Protein AF-A0AA44Z5R0-F1 (afdb_monomer)

Mean predicted aligned error: 3.13 Å

Nearest PDB structures (foldseek):
  3r44-assembly1_A  TM=9.182E-01  e=1.238E-08  Mycobacterium tuberculosis
  6h1b-assembly5_E  TM=9.314E-01  e=6.602E-07  Marinactinospora thermotolerans
  3rg2-assembly5_J  TM=7.960E-01  e=2.655E-06  Escherichia coli
  3rg2-assembly4_F  TM=7.993E-01  e=3.239E-06  Escherichia coli
  4iz6-assembly1_B  TM=7.792E-01  e=3.952E-06  Escherichia coli

Secondary structure (DSSP, 8-state):
-GGGSTTEEEEEEEEEEETTTEEEEEEEEEESSS---HHHHHHHHHHHS-GGGS-SEEEE-SS--B-TTS-B-HHHHHHHHH--

Foldseek 3Di:
DLCPDPQFPDKDWDWAQDPPLRTAIEMETETPDPDDDFVRSQVVCVVPDDPRNRHPYYHYDNDFDADPVRHGDVVVVRVVRVVD

Organism: Cronobacter sakazakii (NCBI:txid28141)

Radius of gyration: 12.87 Å; Cα contacts (8 Å, |Δi|>4): 119; chains: 1; bounding box: 31×28×30 Å

Sequence (84 aa):
VLYTHESVAEVVVIGVPDENLGEAVRAYVVLKQTNVTEEELTHYCTLHLAKYKVPKSIEFLTELPKNTTGKLLRRALREKALQV

InterPro domains:
  IPR025110 AMP-binding enzyme, C-terminal domain [PF13193] (1-71)
  IPR045851 AMP-binding enzyme domain superfamily [G3DSA:3.30.300.30] (1-83)

pLDDT: mean 93.88, std 6.09, range [55.5, 98.12]

Structure (mmCIF, N/CA/C/O backbone):
data_AF-A0AA44Z5R0-F1
#
_entry.id   AF-A0AA44Z5R0-F1
#
loop_
_atom_site.group_PDB
_atom_site.id
_atom_site.type_symbol
_atom_site.label_atom_id
_atom_site.label_alt_id
_atom_site.label_comp_id
_atom_site.label_asym_id
_atom_site.label_entity_id
_atom_site.label_seq_id
_atom_site.pdbx_PDB_ins_code
_atom_site.Cartn_x
_atom_site.Cartn_y
_atom_site.Cartn_z
_atom_site.occupancy
_atom_site.B_iso_or_equiv
_atom_site.auth_seq_id
_atom_site.auth_comp_id
_atom_site.auth_asym_id
_atom_site.auth_atom_id
_atom_site.pdbx_PDB_model_num
ATOM 1 N N . VAL A 1 1 ? -6.722 -8.272 0.965 1.00 95.38 1 VAL A N 1
ATOM 2 C CA . VAL A 1 1 ? -7.020 -8.186 2.412 1.00 95.38 1 VAL A CA 1
ATOM 3 C C . VAL A 1 1 ? -7.139 -6.736 2.862 1.00 95.38 1 VAL A C 1
ATOM 5 O O . VAL A 1 1 ? -8.188 -6.395 3.356 1.00 95.38 1 VAL A O 1
ATOM 8 N N . LEU A 1 2 ? -6.183 -5.830 2.614 1.00 96.56 2 LEU A N 1
ATOM 9 C CA . LEU A 1 2 ? -6.307 -4.435 3.093 1.00 96.56 2 LEU A CA 1
ATOM 10 C C . LEU A 1 2 ? -7.611 -3.722 2.694 1.00 96.56 2 LEU A C 1
ATOM 12 O O . LEU A 1 2 ? -8.221 -3.078 3.532 1.00 96.56 2 LEU A O 1
ATOM 16 N N . TYR A 1 3 ? -8.081 -3.887 1.453 1.00 96.56 3 TYR A N 1
ATOM 17 C CA . TYR A 1 3 ? -9.330 -3.260 0.992 1.00 96.56 3 TYR A CA 1
ATOM 18 C C . TYR A 1 3 ? -10.581 -3.708 1.772 1.00 96.56 3 TYR A C 1
ATOM 20 O O . TYR A 1 3 ? -11.587 -3.011 1.766 1.00 96.56 3 TYR A O 1
ATOM 28 N N . THR A 1 4 ? -10.539 -4.869 2.436 1.00 95.88 4 THR A N 1
ATOM 29 C CA . THR A 1 4 ? -11.659 -5.368 3.247 1.00 95.88 4 THR A CA 1
ATOM 30 C C . THR A 1 4 ? -11.627 -4.856 4.686 1.00 95.88 4 THR A C 1
ATOM 32 O O . THR A 1 4 ? -12.575 -5.103 5.423 1.00 95.88 4 THR A O 1
ATOM 35 N N . HIS A 1 5 ? -10.568 -4.154 5.099 1.00 95.50 5 HIS A N 1
ATOM 36 C CA . HIS A 1 5 ? -10.507 -3.515 6.409 1.00 95.50 5 HIS A CA 1
ATOM 37 C C . HIS A 1 5 ? -11.453 -2.307 6.450 1.00 95.50 5 HIS A C 1
ATOM 39 O O . HIS A 1 5 ? -11.476 -1.496 5.523 1.00 95.50 5 HIS A O 1
ATOM 45 N N . GLU A 1 6 ? -12.216 -2.150 7.530 1.00 94.88 6 GLU A N 1
ATOM 46 C CA . GLU A 1 6 ? -13.288 -1.150 7.605 1.00 94.88 6 GLU A CA 1
ATOM 47 C C . GLU A 1 6 ? -12.790 0.291 7.432 1.00 94.88 6 GLU A C 1
ATOM 49 O O . GLU A 1 6 ? -13.421 1.072 6.717 1.00 94.88 6 GLU A O 1
ATOM 54 N N . SER A 1 7 ? -11.620 0.605 7.993 1.00 95.62 7 SER A N 1
ATOM 55 C CA . SER A 1 7 ? -10.987 1.926 7.918 1.00 95.62 7 SER A CA 1
ATOM 56 C C . SER A 1 7 ? -10.403 2.274 6.544 1.00 95.62 7 SER A C 1
ATOM 58 O O . SER A 1 7 ? -10.091 3.438 6.308 1.00 95.62 7 SER A O 1
ATOM 60 N N . VAL A 1 8 ? -10.248 1.311 5.626 1.00 96.69 8 VAL A N 1
ATOM 61 C CA . VAL A 1 8 ? -9.601 1.526 4.320 1.00 96.69 8 VAL A CA 1
ATOM 62 C C . VAL A 1 8 ? -10.640 1.945 3.278 1.00 96.69 8 VAL A C 1
ATOM 64 O O . VAL A 1 8 ? -11.610 1.232 3.025 1.00 96.69 8 VAL A O 1
ATOM 67 N N . ALA A 1 9 ? -10.443 3.115 2.670 1.00 96.75 9 ALA A N 1
ATOM 68 C CA . ALA A 1 9 ? -11.269 3.632 1.578 1.00 96.75 9 ALA A CA 1
ATOM 69 C C . ALA A 1 9 ? -10.741 3.165 0.218 1.00 96.75 9 ALA A C 1
ATOM 71 O O . ALA A 1 9 ? -11.479 2.602 -0.589 1.00 96.75 9 ALA A O 1
ATOM 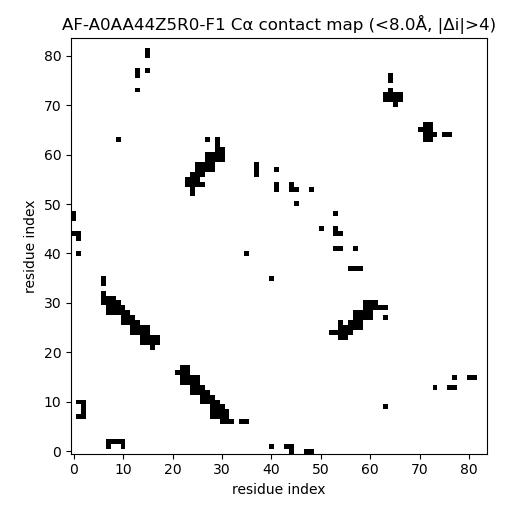72 N N . GLU A 1 10 ? -9.445 3.364 -0.017 1.00 96.88 10 GLU A N 1
ATOM 73 C CA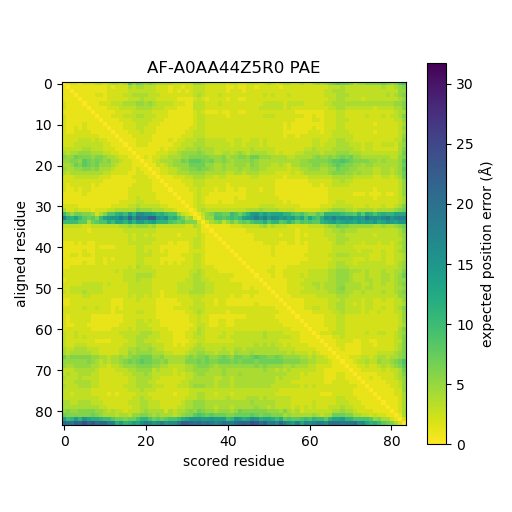 . GLU A 1 10 ? -8.748 2.909 -1.214 1.00 96.88 10 GLU A CA 1
ATOM 74 C C . GLU A 1 10 ? -7.383 2.341 -0.831 1.00 96.88 10 GLU A C 1
ATOM 76 O O . GLU A 1 10 ? -6.763 2.765 0.145 1.00 96.88 10 GLU A O 1
ATOM 81 N N . VAL A 1 11 ? -6.894 1.380 -1.611 1.00 97.56 11 VAL A N 1
ATOM 82 C CA . VAL A 1 11 ? -5.554 0.830 -1.416 1.00 97.56 11 VAL A CA 1
ATOM 83 C C . VAL A 1 11 ? -4.935 0.419 -2.737 1.00 97.56 11 VAL A C 1
ATOM 85 O O . VAL A 1 11 ? -5.589 -0.164 -3.605 1.00 97.56 11 VAL A O 1
ATOM 88 N N . VAL A 1 12 ? -3.642 0.690 -2.871 1.00 97.69 12 VAL A N 1
ATOM 89 C CA . VAL A 1 12 ? -2.810 0.211 -3.971 1.00 97.69 12 VAL A CA 1
ATOM 90 C C . VAL A 1 12 ? -1.555 -0.400 -3.398 1.00 97.69 12 VAL A C 1
ATOM 92 O O . VAL A 1 12 ? -0.974 0.123 -2.457 1.00 97.69 12 VAL A O 1
ATOM 95 N N . VAL A 1 13 ? -1.119 -1.497 -3.998 1.00 97.06 13 VAL A N 1
ATOM 96 C CA . VAL A 1 13 ? 0.105 -2.182 -3.606 1.00 97.06 13 VAL A CA 1
ATOM 97 C C . VAL A 1 13 ? 1.041 -2.227 -4.804 1.00 97.06 13 VAL A C 1
ATOM 99 O O . VAL A 1 13 ? 0.601 -2.505 -5.924 1.00 97.06 13 VAL A O 1
ATOM 102 N N . ILE A 1 14 ? 2.317 -1.936 -4.576 1.00 95.81 14 ILE A N 1
ATOM 103 C CA . ILE A 1 14 ? 3.372 -2.022 -5.586 1.00 95.81 14 ILE A CA 1
ATOM 104 C C . ILE A 1 14 ? 4.584 -2.774 -5.031 1.00 95.81 14 ILE A C 1
ATOM 106 O O . ILE A 1 14 ? 4.820 -2.782 -3.825 1.00 95.81 14 ILE A O 1
ATOM 110 N N . GLY A 1 15 ? 5.345 -3.398 -5.929 1.00 95.00 15 GLY A N 1
ATOM 111 C CA . GLY A 1 15 ? 6.685 -3.896 -5.630 1.00 95.00 15 GLY A CA 1
ATOM 112 C C . GLY A 1 15 ? 7.697 -2.755 -5.710 1.00 95.00 15 GLY A C 1
ATOM 113 O O . GLY A 1 15 ? 7.692 -1.998 -6.689 1.00 95.00 15 GLY A O 1
ATOM 114 N N . VAL A 1 16 ? 8.536 -2.629 -4.688 1.00 93.38 16 VAL A N 1
ATOM 115 C CA . VAL A 1 16 ? 9.642 -1.665 -4.613 1.00 93.38 16 VAL A CA 1
ATOM 116 C C . VAL A 1 16 ? 10.956 -2.423 -4.433 1.00 93.38 16 VAL A C 1
ATOM 118 O O . VAL A 1 16 ? 10.930 -3.469 -3.785 1.00 93.38 16 VAL A O 1
ATOM 121 N N . PRO A 1 17 ? 12.084 -1.950 -4.993 1.00 93.06 17 PRO A N 1
ATOM 122 C CA . PRO A 1 17 ? 13.371 -2.611 -4.804 1.00 93.06 17 PRO A CA 1
ATOM 123 C C . PRO A 1 17 ? 13.686 -2.810 -3.320 1.00 93.06 17 PRO A C 1
ATOM 125 O O . PRO A 1 17 ? 13.492 -1.902 -2.515 1.00 93.06 17 PRO A O 1
ATOM 128 N N . ASP A 1 18 ? 14.154 -4.002 -2.966 1.00 92.06 18 ASP A N 1
ATOM 129 C CA . ASP A 1 18 ? 14.531 -4.355 -1.600 1.00 92.06 18 ASP A CA 1
ATOM 130 C C . ASP A 1 18 ? 15.788 -5.217 -1.621 1.00 92.06 18 ASP A C 1
ATOM 132 O O . ASP A 1 18 ? 15.850 -6.210 -2.344 1.00 92.06 18 ASP A O 1
ATOM 136 N N . GLU A 1 19 ? 16.778 -4.870 -0.804 1.00 90.69 19 GLU A N 1
ATOM 137 C CA . GLU A 1 19 ? 18.081 -5.545 -0.806 1.00 90.69 19 GLU A CA 1
ATOM 138 C C . GLU A 1 19 ? 17.999 -7.030 -0.422 1.00 90.69 19 GLU A C 1
ATOM 140 O O . GLU A 1 19 ? 18.821 -7.830 -0.861 1.00 90.69 19 GLU A O 1
ATOM 145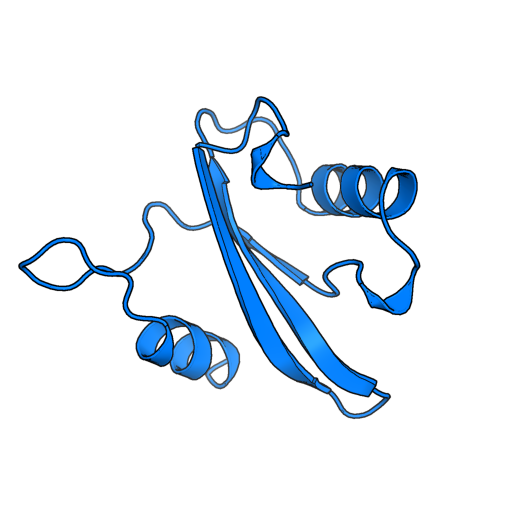 N N . ASN A 1 20 ? 17.000 -7.415 0.378 1.00 88.94 20 ASN A N 1
ATOM 146 C CA . ASN A 1 20 ? 16.884 -8.773 0.909 1.00 88.94 20 ASN A CA 1
ATOM 147 C C . ASN A 1 20 ? 15.934 -9.650 0.089 1.00 88.94 20 ASN A C 1
ATOM 149 O O . ASN A 1 20 ? 16.115 -10.864 0.019 1.00 88.94 20 ASN A O 1
ATOM 153 N N . LEU A 1 21 ? 14.888 -9.053 -0.486 1.00 87.44 21 LEU A N 1
ATOM 154 C CA . LEU A 1 21 ? 13.821 -9.770 -1.192 1.00 87.44 21 LEU A CA 1
ATOM 155 C C . LEU A 1 21 ? 13.865 -9.587 -2.715 1.00 87.44 21 LEU A C 1
ATOM 157 O O . LEU A 1 21 ? 13.075 -10.208 -3.425 1.00 87.44 21 LEU A O 1
ATOM 161 N N . GLY A 1 22 ? 14.743 -8.721 -3.226 1.00 91.94 22 GLY A N 1
ATOM 162 C CA . GLY A 1 22 ? 14.709 -8.225 -4.604 1.00 91.94 22 GLY A CA 1
ATOM 163 C C . GLY A 1 22 ? 13.592 -7.197 -4.792 1.00 91.94 22 GLY A C 1
ATOM 164 O O . GLY A 1 22 ? 13.856 -6.052 -5.154 1.00 91.94 22 GLY A O 1
ATOM 165 N N . GLU A 1 23 ? 12.356 -7.579 -4.463 1.00 92.75 23 GLU A N 1
ATOM 166 C CA . GLU A 1 23 ? 11.215 -6.671 -4.357 1.00 92.75 23 GLU A CA 1
ATOM 167 C C . GLU A 1 23 ? 10.478 -6.855 -3.023 1.00 92.75 23 GLU A C 1
ATOM 169 O O . GLU A 1 23 ? 10.100 -7.965 -2.642 1.00 92.75 23 GLU A O 1
ATOM 174 N N . ALA A 1 24 ? 10.220 -5.751 -2.325 1.00 94.31 24 ALA A N 1
ATOM 175 C CA . ALA A 1 24 ? 9.322 -5.701 -1.183 1.00 94.31 24 ALA A CA 1
ATOM 176 C C . ALA A 1 24 ? 7.958 -5.131 -1.570 1.00 94.31 24 ALA A C 1
ATOM 178 O O . ALA A 1 24 ? 7.813 -4.317 -2.481 1.00 94.31 24 ALA A O 1
ATOM 179 N N . VAL A 1 25 ? 6.939 -5.547 -0.826 1.00 96.56 25 VAL A N 1
ATOM 180 C CA . VAL A 1 25 ? 5.572 -5.060 -0.979 1.00 96.56 25 VAL A CA 1
ATOM 181 C C . VAL A 1 25 ? 5.433 -3.725 -0.242 1.00 96.56 25 VAL A C 1
ATOM 183 O O . VAL A 1 25 ? 5.617 -3.679 0.971 1.00 96.56 25 VAL A O 1
ATOM 186 N N . ARG A 1 26 ? 5.062 -2.654 -0.949 1.00 96.69 26 ARG A N 1
ATOM 187 C CA . ARG A 1 26 ? 4.674 -1.361 -0.361 1.00 96.69 26 ARG A CA 1
ATOM 188 C C . ARG A 1 26 ? 3.205 -1.084 -0.644 1.00 96.69 26 ARG A C 1
ATOM 190 O O . ARG A 1 26 ? 2.760 -1.238 -1.784 1.00 96.69 26 ARG A O 1
ATOM 197 N N . ALA A 1 27 ? 2.458 -0.672 0.374 1.00 98.12 27 ALA A N 1
ATOM 198 C CA . ALA A 1 27 ? 1.057 -0.294 0.239 1.00 98.12 27 ALA A CA 1
ATOM 199 C C . ALA A 1 27 ? 0.870 1.223 0.378 1.00 98.12 27 ALA A C 1
ATOM 201 O O . ALA A 1 27 ? 1.468 1.855 1.239 1.00 98.12 27 ALA A O 1
ATOM 202 N N . TYR A 1 28 ? 0.003 1.788 -0.454 1.00 98.00 28 TYR A N 1
ATOM 203 C CA . TYR A 1 28 ? -0.519 3.144 -0.337 1.00 98.00 28 TYR A CA 1
ATOM 204 C C . TYR A 1 28 ? -1.984 3.055 0.042 1.00 98.00 28 TYR A C 1
ATOM 206 O O . TYR A 1 28 ? -2.759 2.414 -0.674 1.00 98.00 28 TYR A O 1
ATOM 214 N N . VAL A 1 29 ? -2.355 3.671 1.157 1.00 97.94 29 VAL A N 1
ATOM 215 C CA . VAL A 1 29 ? -3.685 3.534 1.752 1.00 97.94 29 VAL A CA 1
ATOM 216 C C . VAL A 1 29 ? -4.329 4.905 1.898 1.00 97.94 29 VAL A C 1
ATOM 218 O O . VAL A 1 29 ? -3.725 5.832 2.425 1.00 97.94 29 VAL A O 1
ATOM 221 N N . VAL A 1 30 ? -5.579 5.017 1.460 1.00 97.38 30 VAL A N 1
ATOM 222 C CA . VAL A 1 30 ? -6.458 6.144 1.784 1.00 97.38 30 VAL A CA 1
ATOM 223 C C . VAL A 1 30 ? -7.445 5.653 2.830 1.00 97.38 30 VAL A C 1
ATOM 225 O O . VAL A 1 30 ? -8.089 4.618 2.639 1.00 97.38 30 VAL A O 1
ATOM 228 N N . LEU A 1 31 ? -7.555 6.374 3.941 1.00 97.00 31 LEU A N 1
ATOM 229 C CA . LEU A 1 31 ? -8.450 6.022 5.039 1.00 97.00 31 LEU A CA 1
ATOM 230 C C . LEU A 1 31 ? -9.821 6.674 4.874 1.00 97.00 31 LEU A C 1
ATOM 232 O O . LEU A 1 31 ? -9.932 7.785 4.363 1.00 97.00 31 LEU A O 1
ATOM 236 N N . LYS A 1 32 ? -10.871 6.002 5.354 1.00 93.88 32 LYS A N 1
ATOM 237 C CA . LYS A 1 32 ? -12.209 6.604 5.484 1.00 93.88 32 LYS A CA 1
ATOM 238 C C . LYS A 1 32 ? -12.247 7.630 6.616 1.00 93.88 32 LYS A C 1
ATOM 240 O O . LYS A 1 32 ? -12.912 8.652 6.496 1.00 93.88 32 LYS A O 1
ATOM 245 N N . GLN A 1 33 ? -11.560 7.324 7.719 1.00 84.06 33 GLN A N 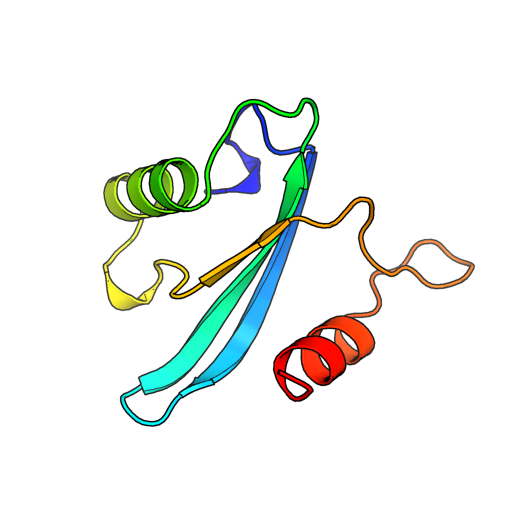1
ATOM 246 C CA . GLN A 1 33 ? -11.438 8.144 8.925 1.00 84.06 33 GLN A CA 1
ATOM 247 C C . GLN A 1 33 ? -10.056 7.908 9.555 1.00 84.06 33 GLN A C 1
ATOM 249 O O . GLN A 1 33 ? -9.498 6.815 9.449 1.00 84.06 33 GLN A O 1
ATOM 254 N N . THR A 1 34 ? -9.490 8.926 10.202 1.00 74.75 34 THR A N 1
ATOM 255 C CA . THR A 1 34 ? -8.150 8.893 10.810 1.00 74.75 34 THR A CA 1
ATOM 256 C C . THR A 1 34 ? -8.168 8.162 12.145 1.00 74.75 34 THR A C 1
ATOM 258 O O . THR A 1 34 ? -8.251 8.826 13.165 1.00 74.75 34 THR A O 1
ATOM 261 N N . ASN A 1 35 ? -8.135 6.828 12.146 1.00 82.31 35 ASN A N 1
ATOM 262 C CA . ASN A 1 35 ? -8.111 6.023 13.379 1.00 82.31 35 ASN A CA 1
ATOM 263 C C . ASN A 1 35 ? -7.461 4.635 13.185 1.00 82.31 35 ASN A C 1
ATOM 265 O O . ASN A 1 35 ? -7.850 3.684 13.852 1.00 82.31 35 ASN A O 1
ATOM 269 N N . VAL A 1 36 ? -6.522 4.474 12.248 1.00 93.62 36 VAL A N 1
ATOM 270 C CA . VAL A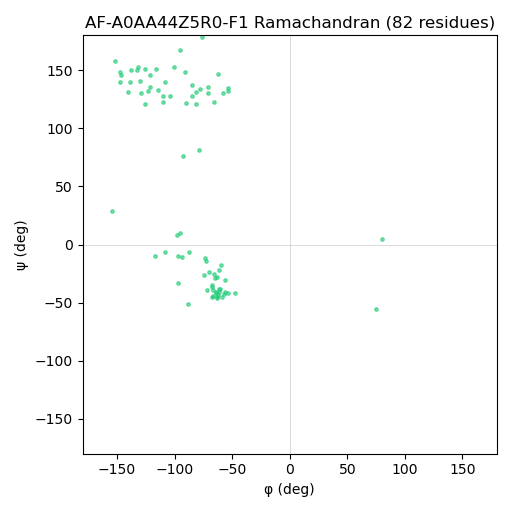 1 36 ? -5.774 3.210 12.123 1.00 93.62 36 VAL A CA 1
ATOM 271 C C . VAL A 1 36 ? -4.304 3.488 11.843 1.00 93.62 36 VAL A C 1
ATOM 273 O O . VAL A 1 36 ? -3.991 4.404 11.076 1.00 93.62 36 VAL A O 1
ATOM 276 N N . THR A 1 37 ? -3.414 2.721 12.466 1.00 95.81 37 THR A N 1
ATOM 277 C CA . THR A 1 37 ? -1.965 2.865 12.283 1.00 95.81 37 THR A CA 1
ATOM 278 C C . THR A 1 37 ? -1.412 1.909 11.226 1.00 95.81 37 THR A C 1
ATOM 280 O O . THR A 1 37 ? -2.077 0.974 10.765 1.00 95.81 37 THR A O 1
ATOM 283 N N . GLU A 1 38 ? -0.168 2.148 10.810 1.00 96.56 38 GLU A N 1
ATOM 284 C CA . GLU A 1 38 ? 0.558 1.240 9.921 1.00 96.56 38 GLU A CA 1
ATOM 285 C C . GLU A 1 38 ? 0.745 -0.142 10.567 1.00 96.56 38 GLU A C 1
ATOM 287 O O . GLU A 1 38 ? 0.559 -1.163 9.900 1.00 96.56 38 GLU A O 1
ATOM 292 N N . GLU A 1 39 ? 1.054 -0.196 11.864 1.00 96.75 39 GLU A N 1
ATOM 293 C CA . GLU A 1 39 ? 1.259 -1.443 12.602 1.00 96.75 39 GLU A CA 1
ATOM 294 C C . GLU A 1 39 ? -0.022 -2.274 12.667 1.00 96.75 39 GLU A C 1
ATOM 296 O O . GLU A 1 39 ? 0.023 -3.486 12.458 1.00 96.75 39 GLU A O 1
ATOM 301 N N . GLU A 1 40 ? -1.168 -1.632 12.900 1.00 96.75 40 GLU A N 1
ATOM 302 C CA . GLU A 1 40 ? -2.475 -2.291 12.939 1.00 96.75 40 GLU A CA 1
ATOM 303 C C . GLU A 1 40 ? -2.837 -2.897 11.580 1.00 96.75 40 GLU A C 1
ATOM 305 O O . GLU A 1 40 ? -3.214 -4.069 11.498 1.00 96.75 40 GLU A O 1
ATOM 310 N N . LEU A 1 41 ? -2.656 -2.146 10.487 1.00 96.88 41 LEU A N 1
ATOM 311 C CA . LEU A 1 41 ? -2.907 -2.658 9.136 1.00 96.88 41 LEU A CA 1
ATOM 312 C C . LEU A 1 41 ? -1.910 -3.748 8.727 1.00 96.88 41 LEU A C 1
ATOM 314 O O . LEU A 1 41 ? -2.277 -4.702 8.030 1.00 96.88 41 LEU A O 1
ATOM 318 N N . THR A 1 42 ? -0.659 -3.641 9.171 1.00 97.56 42 THR A N 1
ATOM 319 C CA . THR A 1 42 ? 0.366 -4.664 8.946 1.00 97.56 42 THR A CA 1
ATOM 320 C C . THR A 1 42 ? 0.024 -5.938 9.709 1.00 97.56 42 THR A C 1
ATOM 322 O O . THR A 1 42 ? 0.046 -7.022 9.126 1.00 97.56 42 THR A O 1
ATOM 325 N N . HIS A 1 43 ? -0.382 -5.829 10.976 1.00 97.69 43 HIS A N 1
ATOM 326 C CA . HIS A 1 43 ? -0.849 -6.958 11.776 1.00 97.69 43 HIS A CA 1
ATOM 327 C C . HIS A 1 43 ? -2.103 -7.597 11.169 1.00 97.69 43 HIS A C 1
ATOM 329 O O . HIS A 1 43 ? -2.175 -8.813 11.011 1.00 97.69 43 HIS A O 1
ATOM 335 N N . TYR A 1 44 ? -3.062 -6.792 10.713 1.00 97.62 44 TYR A N 1
ATOM 336 C CA . TYR A 1 44 ? -4.209 -7.307 9.975 1.00 97.62 44 TYR A CA 1
ATOM 337 C C . TYR A 1 44 ? -3.766 -8.119 8.747 1.00 97.62 44 TYR A C 1
ATOM 339 O O . TYR A 1 44 ? -4.302 -9.196 8.485 1.00 97.62 44 TYR A O 1
ATOM 347 N N . CYS A 1 45 ? -2.746 -7.671 8.011 1.00 98.00 45 CYS A N 1
ATOM 348 C CA . CYS A 1 45 ? -2.195 -8.442 6.899 1.00 98.00 45 CYS A CA 1
ATOM 349 C C . CYS A 1 45 ? -1.563 -9.768 7.342 1.00 98.00 45 CYS A C 1
ATOM 351 O O . CYS A 1 45 ? -1.773 -10.766 6.654 1.00 98.00 45 CYS A O 1
ATOM 353 N N . THR A 1 46 ? -0.823 -9.818 8.457 1.00 97.56 46 THR A N 1
ATOM 354 C CA . THR A 1 46 ? -0.160 -11.058 8.917 1.00 97.56 46 THR A CA 1
ATOM 355 C C . THR A 1 46 ? -1.156 -12.145 9.314 1.00 97.56 46 THR A C 1
ATOM 357 O O . THR A 1 46 ? -0.860 -13.324 9.141 1.00 97.56 46 THR A O 1
ATOM 360 N N . LEU A 1 47 ? -2.351 -11.769 9.781 1.00 97.75 47 LEU A N 1
ATOM 361 C CA . LEU A 1 47 ? -3.426 -12.713 10.104 1.00 97.75 47 LEU A CA 1
ATOM 362 C C . LEU A 1 47 ? -4.045 -13.373 8.861 1.00 97.75 47 LEU A C 1
ATOM 364 O O . LEU A 1 47 ? -4.609 -14.461 8.957 1.00 97.75 47 LEU A O 1
ATOM 368 N N . HIS A 1 48 ? -3.943 -12.732 7.692 1.00 97.19 48 HIS A N 1
ATOM 369 C CA . HIS A 1 48 ? -4.630 -13.162 6.467 1.00 97.19 48 HIS A CA 1
ATOM 370 C C . HIS A 1 48 ? -3.681 -13.561 5.328 1.00 97.19 48 HIS A C 1
ATOM 372 O O . HIS A 1 48 ? -4.132 -14.076 4.302 1.00 97.19 48 HIS A O 1
ATOM 378 N N . LEU A 1 49 ? -2.380 -13.294 5.456 1.00 96.75 49 LEU A N 1
ATOM 379 C CA . LEU A 1 49 ? -1.384 -13.491 4.407 1.00 96.75 49 LEU A CA 1
ATOM 380 C C . LEU A 1 49 ? -0.143 -14.213 4.934 1.00 96.75 49 LEU A C 1
ATOM 382 O O . LEU A 1 49 ? 0.278 -14.040 6.072 1.00 96.75 49 LEU A O 1
ATOM 386 N N . ALA A 1 50 ? 0.515 -14.962 4.048 1.00 95.69 50 ALA A N 1
ATOM 387 C CA . ALA A 1 50 ? 1.859 -15.464 4.311 1.00 95.69 50 ALA A CA 1
ATOM 388 C C . ALA A 1 50 ? 2.851 -14.300 4.487 1.00 95.69 50 ALA A C 1
ATOM 390 O O . ALA A 1 50 ? 2.741 -13.286 3.796 1.00 95.69 50 ALA A O 1
ATOM 391 N N . LYS A 1 51 ? 3.866 -14.482 5.343 1.00 92.75 51 LYS A N 1
ATOM 392 C CA . LYS A 1 51 ? 4.838 -13.442 5.739 1.00 92.75 51 LYS A CA 1
ATOM 393 C C . LYS A 1 51 ? 5.426 -12.644 4.567 1.00 92.75 51 LYS A C 1
ATOM 395 O O . LYS A 1 51 ? 5.532 -11.432 4.658 1.00 92.75 51 LYS A O 1
ATOM 400 N N . TYR A 1 52 ? 5.765 -13.298 3.456 1.00 90.69 52 TYR A N 1
ATOM 401 C CA . TYR A 1 52 ? 6.367 -12.642 2.285 1.00 90.69 52 TYR A CA 1
ATOM 402 C C . TYR A 1 52 ? 5.387 -11.782 1.460 1.00 90.69 52 TYR A C 1
ATOM 404 O O . TYR A 1 52 ? 5.817 -11.047 0.579 1.00 90.69 52 TYR A O 1
ATOM 412 N N . LYS A 1 53 ? 4.073 -11.880 1.709 1.00 94.31 53 LY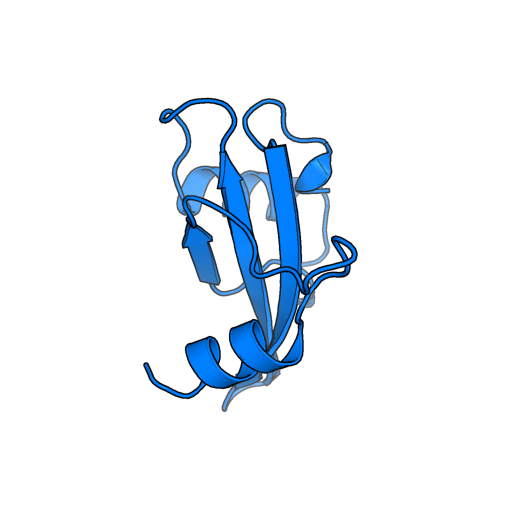S A N 1
ATOM 413 C CA . LYS A 1 53 ? 3.032 -11.054 1.065 1.00 94.31 53 LYS A CA 1
ATOM 414 C C . LYS A 1 53 ? 2.608 -9.860 1.919 1.00 94.31 53 LYS A C 1
ATOM 416 O O . LYS A 1 53 ? 1.832 -9.030 1.447 1.00 94.31 53 LYS A O 1
ATOM 421 N N . VAL A 1 54 ? 3.051 -9.806 3.173 1.00 97.38 54 VAL A N 1
ATOM 422 C CA . VAL A 1 54 ? 2.748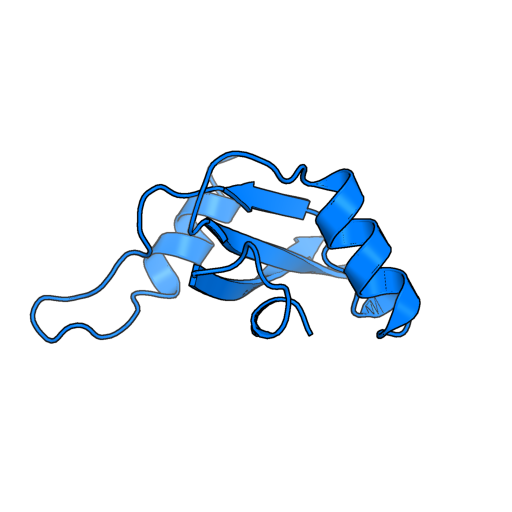 -8.698 4.078 1.00 97.38 54 VAL A CA 1
ATOM 423 C C . VAL A 1 54 ? 3.526 -7.468 3.598 1.00 97.38 54 VAL A C 1
ATOM 425 O O . VAL A 1 54 ? 4.725 -7.595 3.335 1.00 97.38 54 VAL A O 1
ATOM 428 N N . PRO A 1 55 ? 2.875 -6.299 3.444 1.00 97.38 55 PRO A N 1
ATOM 429 C CA . PRO A 1 55 ? 3.580 -5.063 3.129 1.00 97.38 55 PRO A CA 1
ATOM 430 C C . PRO A 1 55 ? 4.709 -4.801 4.130 1.00 97.38 55 PRO A C 1
ATOM 432 O O . PRO A 1 55 ? 4.494 -4.900 5.334 1.00 97.38 55 PRO A O 1
ATOM 435 N N . LYS A 1 56 ? 5.906 -4.473 3.634 1.00 95.50 56 LYS A N 1
ATOM 436 C CA . LYS A 1 56 ? 7.018 -3.999 4.473 1.00 95.50 56 LYS A CA 1
ATOM 437 C C . LYS A 1 56 ? 6.813 -2.563 4.938 1.00 95.50 56 LYS A C 1
ATOM 439 O O . LYS A 1 56 ? 7.383 -2.183 5.951 1.00 95.50 56 LYS A O 1
ATOM 444 N N . SER A 1 57 ? 6.060 -1.785 4.168 1.00 95.19 57 SER A N 1
ATOM 445 C CA . SER A 1 57 ? 5.694 -0.420 4.515 1.00 95.19 57 SER A CA 1
ATOM 446 C C . SER A 1 57 ? 4.304 -0.075 4.001 1.00 95.19 57 SER A C 1
ATOM 448 O O . SER A 1 57 ? 3.873 -0.536 2.931 1.00 95.19 57 SER A O 1
ATOM 450 N N . ILE A 1 58 ? 3.604 0.744 4.777 1.00 97.19 58 ILE A N 1
ATOM 451 C CA . ILE A 1 58 ? 2.292 1.292 4.461 1.00 97.19 58 ILE A CA 1
ATOM 452 C C . ILE A 1 58 ? 2.376 2.808 4.571 1.00 97.19 58 ILE A C 1
ATOM 454 O O . ILE A 1 58 ? 2.666 3.359 5.622 1.00 97.19 58 ILE A O 1
ATOM 458 N N . GLU A 1 59 ? 2.081 3.495 3.477 1.00 96.44 59 GLU A N 1
ATOM 459 C CA . GLU A 1 59 ? 2.040 4.948 3.451 1.00 96.44 59 GLU A CA 1
ATOM 460 C C . GLU A 1 59 ? 0.603 5.439 3.298 1.00 96.44 59 GLU A C 1
ATOM 462 O O . GLU A 1 59 ? -0.115 5.043 2.373 1.00 96.44 59 GLU A O 1
ATOM 467 N N . PHE A 1 60 ? 0.191 6.335 4.190 1.00 96.69 60 PHE A N 1
ATOM 468 C CA . PHE A 1 60 ? -1.125 6.952 4.126 1.00 96.69 60 PHE A CA 1
ATOM 469 C C . PHE A 1 60 ? -1.119 8.161 3.195 1.00 96.69 60 PHE A C 1
ATOM 471 O O . PHE A 1 60 ? -0.297 9.066 3.333 1.00 96.69 60 PHE A O 1
ATOM 478 N N . LEU A 1 61 ? -2.059 8.182 2.251 1.00 95.56 61 LEU A N 1
ATOM 479 C CA . LEU A 1 61 ? -2.289 9.300 1.343 1.00 95.56 61 LEU A CA 1
ATOM 480 C C . LEU A 1 61 ? -3.674 9.894 1.587 1.00 95.56 61 LEU A C 1
ATOM 482 O O . LEU A 1 61 ? -4.613 9.188 1.954 1.00 95.56 61 LEU A O 1
ATOM 486 N N . THR A 1 62 ? -3.813 11.190 1.322 1.00 94.69 62 THR A N 1
ATOM 487 C CA . THR A 1 62 ? -5.123 11.850 1.268 1.00 94.69 62 THR A CA 1
ATOM 488 C C . THR A 1 62 ? -5.943 11.355 0.079 1.00 94.69 62 THR A C 1
ATOM 490 O O . THR A 1 62 ? -7.150 11.177 0.193 1.00 94.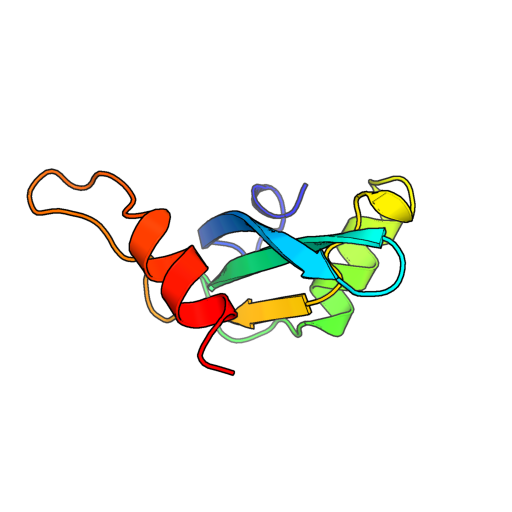69 62 THR A O 1
ATOM 493 N N . GLU A 1 63 ? -5.283 11.088 -1.049 1.00 95.56 63 GLU A N 1
ATOM 494 C CA . GLU A 1 63 ? -5.884 10.504 -2.244 1.00 95.56 63 GLU A CA 1
ATOM 495 C C . GLU A 1 63 ? -4.858 9.710 -3.063 1.00 95.56 63 GLU A C 1
ATOM 497 O O . GLU A 1 63 ? -3.646 9.931 -2.979 1.00 95.56 63 GLU A O 1
ATOM 502 N N . LEU A 1 64 ? -5.345 8.781 -3.888 1.00 96.81 64 LEU A N 1
ATOM 503 C CA . LEU A 1 64 ? -4.506 8.076 -4.854 1.00 96.81 64 LEU A CA 1
ATOM 504 C C . LEU A 1 64 ? -4.375 8.893 -6.146 1.00 96.81 64 LEU A C 1
ATOM 506 O O . LEU A 1 64 ? -5.388 9.366 -6.665 1.00 96.81 64 LEU A O 1
ATOM 510 N N . PRO A 1 65 ? -3.170 8.983 -6.741 1.00 96.19 65 PRO A N 1
ATOM 511 C CA . PRO A 1 65 ? -2.968 9.741 -7.964 1.00 96.19 65 PRO A CA 1
ATOM 512 C C . PRO A 1 65 ? -3.733 9.085 -9.115 1.00 96.19 65 PRO A C 1
ATOM 514 O O . PRO A 1 65 ? -3.521 7.912 -9.443 1.00 96.19 65 PRO A O 1
ATOM 517 N N . LYS A 1 66 ? -4.619 9.849 -9.748 1.00 96.44 66 LYS A N 1
ATOM 518 C CA . LYS A 1 66 ? -5.445 9.414 -10.878 1.00 96.44 66 LYS A CA 1
ATOM 519 C C . LYS A 1 66 ? -5.259 10.377 -12.052 1.00 96.44 66 LYS A C 1
ATOM 521 O O . LYS A 1 66 ? -4.946 11.547 -11.864 1.00 96.44 66 LYS A O 1
ATOM 526 N N . ASN A 1 67 ? -5.410 9.882 -13.277 1.00 95.50 67 ASN A N 1
ATOM 527 C CA . ASN A 1 67 ? -5.436 10.736 -14.463 1.00 95.50 67 ASN A CA 1
ATOM 528 C C . ASN A 1 67 ? -6.792 11.456 -14.593 1.00 95.50 67 ASN A C 1
ATOM 530 O O . ASN A 1 67 ? -7.721 11.201 -13.828 1.00 95.50 67 ASN A O 1
ATOM 534 N N . THR A 1 68 ? -6.942 12.298 -15.617 1.00 94.62 68 THR A N 1
ATOM 535 C CA . THR A 1 68 ? -8.185 13.049 -15.893 1.00 94.62 68 THR A CA 1
ATOM 536 C C . THR A 1 68 ? -9.416 12.169 -16.138 1.00 94.62 68 THR A C 1
ATOM 538 O O . THR A 1 68 ? -10.539 12.639 -16.017 1.00 94.62 68 THR A O 1
ATOM 541 N N . THR A 1 69 ? -9.223 10.883 -16.446 1.00 95.81 69 THR A N 1
ATOM 542 C CA . THR A 1 69 ? -10.296 9.885 -16.609 1.00 95.81 69 THR A CA 1
ATOM 543 C C . THR A 1 69 ? -10.521 9.024 -15.357 1.00 95.81 69 THR A C 1
ATOM 545 O O . THR A 1 69 ? -11.226 8.023 -15.423 1.00 95.81 69 THR A O 1
ATOM 548 N N . GLY A 1 70 ? -9.881 9.351 -14.228 1.00 91.81 70 GLY A N 1
ATOM 549 C CA . GLY A 1 70 ? -9.998 8.615 -12.965 1.00 91.81 70 GLY A CA 1
ATOM 550 C C . GLY A 1 70 ? -9.155 7.336 -12.869 1.00 91.81 70 GLY A C 1
ATOM 551 O O . GLY A 1 70 ? -9.239 6.621 -11.870 1.00 91.81 70 GLY A O 1
ATOM 552 N N . LYS A 1 71 ? -8.319 7.022 -13.868 1.00 94.06 71 LYS A N 1
ATOM 553 C CA . LYS A 1 71 ? -7.450 5.834 -13.836 1.00 94.06 71 LYS A CA 1
ATOM 554 C C . LYS A 1 71 ? -6.236 6.072 -12.949 1.00 94.06 71 LYS A C 1
ATOM 556 O O . LYS A 1 71 ? -5.546 7.076 -13.098 1.00 94.06 71 LYS A O 1
ATOM 561 N N . LEU A 1 72 ? -5.933 5.096 -12.100 1.00 95.75 72 LEU A N 1
ATOM 562 C CA . LEU A 1 72 ? -4.783 5.110 -11.201 1.00 95.75 72 LEU A CA 1
ATOM 563 C C . LEU A 1 72 ? -3.445 5.266 -11.946 1.00 95.75 72 LEU A C 1
ATOM 565 O O . LEU A 1 72 ? -3.118 4.489 -12.846 1.00 95.75 72 LEU A O 1
ATOM 569 N N . LEU A 1 73 ? -2.618 6.199 -11.485 1.00 95.75 73 LEU A N 1
ATOM 570 C CA . LEU A 1 73 ? -1.269 6.451 -11.980 1.00 95.75 73 LEU A CA 1
ATOM 571 C C . LEU A 1 73 ? -0.231 5.668 -11.165 1.00 95.75 73 LEU A C 1
ATOM 573 O O . LEU A 1 73 ? 0.509 6.223 -10.356 1.00 95.75 73 LEU A O 1
ATOM 577 N N . ARG A 1 74 ? -0.128 4.354 -11.413 1.00 93.88 74 ARG A N 1
ATOM 578 C CA . ARG A 1 74 ? 0.847 3.481 -10.719 1.00 93.88 74 ARG A CA 1
ATOM 579 C C . ARG A 1 74 ? 2.300 3.946 -10.863 1.00 93.88 74 ARG A C 1
ATOM 581 O O . ARG A 1 74 ? 3.096 3.711 -9.961 1.00 93.88 74 ARG A O 1
ATOM 588 N N . ARG A 1 75 ? 2.647 4.602 -11.979 1.00 93.50 75 ARG A N 1
ATOM 589 C CA . ARG A 1 75 ? 3.998 5.138 -12.203 1.00 93.50 75 ARG A CA 1
ATOM 590 C C . ARG A 1 75 ? 4.360 6.212 -11.176 1.00 93.50 75 ARG A C 1
ATOM 592 O O . ARG A 1 75 ? 5.429 6.117 -10.594 1.00 93.50 75 ARG A O 1
ATOM 599 N N . ALA A 1 76 ? 3.447 7.143 -10.895 1.00 94.00 76 ALA A N 1
ATOM 600 C CA . ALA A 1 76 ? 3.668 8.202 -9.909 1.00 94.00 76 ALA A CA 1
ATOM 601 C C . ALA A 1 76 ? 3.904 7.629 -8.501 1.00 94.00 76 ALA A C 1
ATOM 603 O O . ALA A 1 76 ? 4.773 8.095 -7.776 1.00 94.00 76 ALA A O 1
ATOM 604 N N . LEU A 1 77 ? 3.182 6.563 -8.134 1.00 94.94 77 LEU A N 1
ATOM 605 C CA . LEU A 1 77 ? 3.402 5.860 -6.865 1.00 94.94 77 LEU A CA 1
ATOM 606 C C . LEU A 1 77 ? 4.765 5.157 -6.814 1.00 94.94 77 LEU A C 1
ATOM 608 O O . LEU A 1 77 ? 5.429 5.184 -5.785 1.00 94.94 77 LEU A O 1
ATOM 612 N N . ARG A 1 78 ? 5.212 4.550 -7.922 1.00 92.69 78 ARG A N 1
ATOM 613 C CA . ARG A 1 78 ? 6.545 3.932 -7.997 1.00 92.69 78 ARG A CA 1
ATOM 614 C C . ARG A 1 78 ? 7.658 4.974 -7.910 1.00 92.69 78 ARG A C 1
ATOM 616 O O . ARG A 1 78 ? 8.615 4.754 -7.185 1.00 92.69 78 ARG A O 1
ATOM 623 N N . GLU A 1 79 ? 7.526 6.091 -8.619 1.00 92.75 79 GLU A N 1
ATOM 624 C CA . GLU A 1 79 ? 8.462 7.218 -8.530 1.00 92.75 79 GLU A CA 1
ATOM 625 C C . GLU A 1 79 ? 8.530 7.744 -7.091 1.00 92.75 79 GLU A C 1
ATOM 627 O O . GLU A 1 79 ? 9.623 7.870 -6.548 1.00 92.75 79 GLU A O 1
ATOM 632 N N . LYS A 1 80 ? 7.376 7.920 -6.431 1.00 91.56 80 LYS A N 1
ATOM 633 C CA . LYS A 1 80 ? 7.308 8.316 -5.019 1.00 91.56 80 LYS A CA 1
ATOM 634 C C . LYS A 1 80 ? 8.059 7.348 -4.105 1.00 91.56 80 LYS A C 1
ATOM 636 O O . LYS A 1 80 ? 8.765 7.791 -3.213 1.00 91.56 80 LYS A O 1
ATOM 641 N N . ALA A 1 81 ? 7.936 6.040 -4.326 1.00 88.62 81 ALA A N 1
ATOM 642 C CA . ALA A 1 81 ? 8.644 5.043 -3.526 1.00 88.62 81 ALA A CA 1
ATOM 643 C C . ALA A 1 81 ? 10.175 5.082 -3.679 1.00 88.62 81 ALA A C 1
ATOM 645 O O . ALA A 1 81 ? 10.865 4.618 -2.778 1.00 88.62 81 ALA A O 1
ATOM 646 N N . LEU A 1 82 ? 10.686 5.584 -4.808 1.00 85.25 82 LEU A N 1
ATOM 647 C CA . LEU A 1 82 ? 12.120 5.663 -5.120 1.00 85.25 82 LEU A CA 1
ATOM 648 C C . LEU A 1 82 ? 12.753 7.008 -4.727 1.00 85.25 82 LEU A C 1
ATOM 650 O O . LEU A 1 82 ? 13.967 7.149 -4.804 1.00 85.25 82 LEU A O 1
ATOM 654 N N . GLN A 1 83 ? 11.939 8.001 -4.366 1.00 73.81 83 GLN A N 1
ATOM 655 C CA . GLN A 1 83 ? 12.372 9.349 -3.977 1.00 73.81 83 GLN A CA 1
ATOM 656 C C . GLN A 1 83 ? 12.518 9.523 -2.454 1.00 73.81 83 GLN A C 1
ATOM 658 O O . GLN A 1 83 ? 12.657 10.653 -1.988 1.00 73.81 83 GLN A O 1
ATOM 663 N N . VAL A 1 84 ? 12.448 8.424 -1.695 1.00 55.50 84 VAL A N 1
ATOM 664 C CA . VAL A 1 84 ? 12.564 8.384 -0.227 1.00 55.50 84 VAL A CA 1
ATOM 665 C C . VAL A 1 84 ? 13.957 7.930 0.174 1.00 55.50 84 VAL A C 1
ATOM 667 O O . VAL A 1 84 ? 14.435 6.950 -0.438 1.00 55.50 84 VAL A O 1
#

Solvent-accessible surface area (backbone atoms only — not comparable to full-atom values): 5178 Å² total; per-residue (Å²): 112,68,70,75,39,86,53,37,66,46,69,50,75,46,77,40,84,30,98,89,65,60,52,36,40,36,33,42,36,22,61,71,55,98,82,80,55,59,67,57,55,43,52,56,32,54,79,76,38,60,77,91,71,32,53,79,43,65,45,81,38,96,67,80,62,50,47,100,86,66,47,73,41,64,65,61,55,52,51,56,67,69,7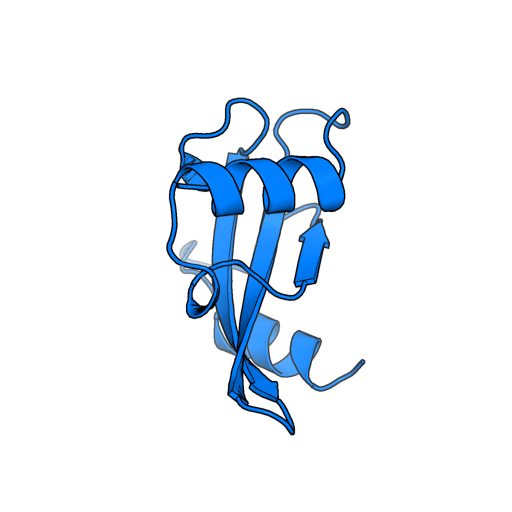5,110